Protein AF-A0A7C1TKC7-F1 (afdb_monomer_lite)

Structure (mmCIF, N/CA/C/O backbone):
data_AF-A0A7C1TKC7-F1
#
_entry.id   AF-A0A7C1TKC7-F1
#
loop_
_atom_site.group_PDB
_atom_site.id
_atom_site.type_symbol
_atom_site.label_atom_id
_atom_site.label_alt_id
_atom_site.label_comp_id
_atom_site.label_asym_id
_atom_site.label_entity_id
_atom_site.label_seq_id
_atom_site.pdbx_PDB_ins_code
_atom_site.Cartn_x
_atom_site.Cartn_y
_atom_site.Cartn_z
_atom_site.occupancy
_atom_site.B_iso_or_equiv
_atom_site.auth_seq_id
_atom_site.auth_comp_id
_atom_site.auth_asym_id
_atom_site.auth_atom_id
_atom_site.pdbx_PDB_model_num
ATOM 1 N N . MET A 1 1 ? 11.400 15.014 -19.208 1.00 62.19 1 MET A N 1
ATOM 2 C CA . MET A 1 1 ? 9.975 14.630 -19.088 1.00 62.19 1 MET A CA 1
ATOM 3 C C . MET A 1 1 ? 9.829 13.534 -18.043 1.00 62.19 1 MET A C 1
ATOM 5 O O . MET A 1 1 ? 10.481 12.501 -18.161 1.00 62.19 1 MET A O 1
ATOM 9 N N . ILE A 1 2 ? 9.042 13.775 -16.994 1.00 70.06 2 ILE A N 1
ATOM 10 C CA . ILE A 1 2 ? 8.692 12.759 -15.991 1.00 70.06 2 ILE A CA 1
ATOM 11 C C . ILE A 1 2 ? 7.536 11.941 -16.577 1.00 70.06 2 ILE A C 1
ATOM 13 O O . ILE A 1 2 ? 6.524 12.514 -16.965 1.00 70.06 2 ILE A O 1
ATOM 17 N N . THR A 1 3 ? 7.695 10.623 -16.707 1.00 80.06 3 THR A N 1
ATOM 18 C CA . THR A 1 3 ? 6.604 9.754 -17.168 1.00 80.06 3 THR A CA 1
ATOM 19 C C . THR A 1 3 ? 5.572 9.561 -16.050 1.00 80.06 3 THR A C 1
ATOM 21 O O . THR A 1 3 ? 5.966 9.505 -14.883 1.00 80.06 3 THR A O 1
ATOM 24 N N . PRO A 1 4 ? 4.273 9.407 -16.367 1.00 79.25 4 PRO A N 1
ATOM 25 C CA . PRO A 1 4 ? 3.218 9.262 -15.358 1.00 79.25 4 PRO A CA 1
ATOM 26 C C . PRO A 1 4 ? 3.477 8.101 -14.380 1.00 79.25 4 PRO A C 1
ATOM 28 O O . PRO A 1 4 ? 3.238 8.252 -13.186 1.00 79.25 4 PRO A O 1
ATOM 31 N N . GLY A 1 5 ? 4.080 6.996 -14.839 1.00 77.94 5 GLY A N 1
ATOM 32 C CA . GLY A 1 5 ? 4.446 5.872 -13.961 1.00 77.94 5 GLY A CA 1
ATOM 33 C C . GLY A 1 5 ? 5.490 6.230 -12.905 1.00 77.94 5 GLY A C 1
ATOM 34 O O . GLY A 1 5 ? 5.421 5.761 -11.774 1.00 77.94 5 GLY A O 1
ATOM 35 N N . ARG A 1 6 ? 6.419 7.142 -13.224 1.00 83.88 6 ARG A N 1
ATOM 36 C CA . ARG A 1 6 ? 7.398 7.623 -12.239 1.00 83.88 6 ARG A CA 1
ATOM 37 C C . ARG A 1 6 ? 6.728 8.445 -11.149 1.00 83.88 6 ARG A C 1
ATOM 39 O O . ARG A 1 6 ? 7.116 8.307 -9.999 1.00 83.88 6 ARG A O 1
ATOM 46 N N . VAL A 1 7 ? 5.741 9.269 -11.503 1.00 87.69 7 VAL A N 1
ATOM 47 C CA . VAL A 1 7 ? 5.002 10.088 -10.531 1.00 87.69 7 VAL A CA 1
ATOM 48 C C . VAL A 1 7 ? 4.289 9.192 -9.523 1.00 87.69 7 VAL A C 1
ATOM 50 O O . VAL A 1 7 ? 4.478 9.370 -8.326 1.00 87.69 7 VAL A O 1
ATOM 53 N N . VAL A 1 8 ? 3.556 8.182 -10.000 1.00 89.19 8 VAL A N 1
ATOM 54 C CA . VAL A 1 8 ? 2.848 7.228 -9.129 1.00 89.19 8 VAL A CA 1
ATOM 55 C C . VAL A 1 8 ? 3.813 6.465 -8.228 1.00 89.19 8 VAL A C 1
ATOM 57 O O . VAL A 1 8 ? 3.573 6.365 -7.031 1.00 89.19 8 VAL A O 1
ATOM 60 N N . SER A 1 9 ? 4.945 6.012 -8.770 1.00 90.06 9 SER A N 1
ATOM 61 C CA . SER A 1 9 ? 5.989 5.349 -7.983 1.00 90.06 9 SER A CA 1
ATOM 62 C C . SER A 1 9 ? 6.499 6.239 -6.843 1.00 90.06 9 SER A C 1
ATOM 64 O O . SER A 1 9 ? 6.548 5.798 -5.699 1.00 90.06 9 SER A O 1
ATOM 66 N N . TYR A 1 10 ? 6.812 7.513 -7.113 1.00 91.00 10 TYR A N 1
ATOM 67 C CA . TYR A 1 10 ? 7.249 8.449 -6.070 1.00 91.00 10 TYR A CA 1
ATOM 68 C C . TYR A 1 10 ? 6.167 8.726 -5.028 1.00 91.00 10 TYR A C 1
ATOM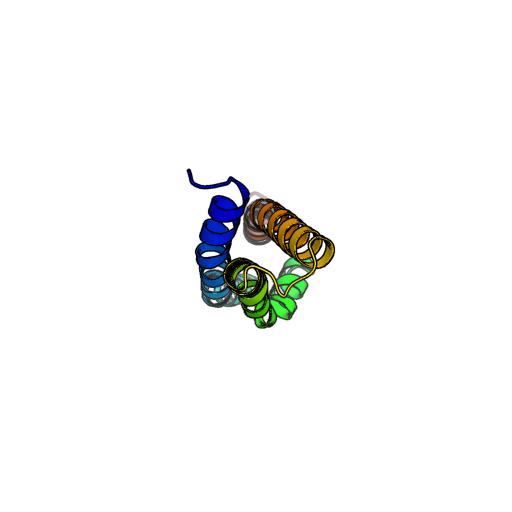 70 O O . TYR A 1 10 ? 6.479 8.761 -3.841 1.00 91.00 10 TYR A O 1
ATOM 78 N N . ILE A 1 11 ? 4.913 8.890 -5.457 1.00 91.44 11 ILE A N 1
ATOM 79 C CA . ILE A 1 11 ? 3.779 9.050 -4.543 1.00 91.44 11 ILE A CA 1
ATOM 80 C C . ILE A 1 11 ? 3.700 7.833 -3.620 1.00 91.44 11 ILE A C 1
ATOM 82 O O . ILE A 1 11 ? 3.735 7.997 -2.408 1.00 91.44 11 ILE A O 1
ATOM 86 N N . ASN A 1 12 ? 3.692 6.620 -4.173 1.00 91.62 12 ASN A N 1
ATOM 87 C CA . ASN A 1 12 ? 3.574 5.382 -3.402 1.00 91.62 12 ASN A CA 1
ATOM 88 C C . ASN A 1 12 ? 4.752 5.154 -2.437 1.00 91.62 12 ASN A C 1
ATOM 90 O O . ASN A 1 12 ? 4.537 4.670 -1.328 1.00 91.62 12 ASN A O 1
ATOM 94 N N . ILE A 1 13 ? 5.979 5.548 -2.811 1.00 92.44 13 ILE A N 1
ATOM 95 C CA . ILE A 1 13 ? 7.160 5.493 -1.922 1.00 92.44 13 ILE A CA 1
ATOM 96 C C . ILE A 1 13 ? 6.956 6.331 -0.661 1.00 92.44 13 ILE A C 1
ATOM 98 O O . ILE A 1 13 ? 7.460 5.957 0.389 1.00 92.44 13 ILE A O 1
ATOM 102 N N . VAL A 1 14 ? 6.239 7.452 -0.751 1.00 91.88 14 VAL A N 1
ATOM 103 C CA . VAL A 1 14 ? 5.951 8.321 0.400 1.00 91.88 14 VAL A CA 1
ATOM 104 C C . VAL A 1 14 ? 4.681 7.876 1.127 1.00 91.88 14 VAL A C 1
ATOM 106 O O . VAL A 1 14 ? 4.623 7.870 2.354 1.00 91.88 14 VAL A O 1
ATOM 109 N N . LEU A 1 15 ? 3.668 7.476 0.365 1.00 90.25 15 LEU A N 1
ATOM 110 C CA . LEU A 1 15 ? 2.326 7.174 0.844 1.00 90.25 15 LEU A CA 1
ATOM 111 C C . LEU A 1 15 ? 2.268 5.875 1.662 1.00 90.25 15 LEU A C 1
ATOM 113 O O . LEU A 1 15 ? 1.656 5.857 2.725 1.00 90.25 15 LEU A O 1
ATOM 117 N N . PHE A 1 16 ? 2.932 4.800 1.221 1.00 91.25 16 PHE A N 1
ATOM 118 C CA . PHE A 1 16 ? 2.895 3.521 1.943 1.00 91.25 16 PHE A CA 1
ATOM 119 C C . PHE A 1 16 ? 3.573 3.565 3.320 1.00 91.25 16 PHE A C 1
ATOM 121 O O . PHE A 1 16 ? 2.955 3.089 4.273 1.00 91.25 16 PHE A O 1
ATOM 128 N N . PRO A 1 17 ? 4.775 4.157 3.496 1.00 90.75 17 PRO A N 1
ATOM 129 C CA . PRO A 1 17 ? 5.333 4.350 4.831 1.00 90.75 17 PRO A CA 1
ATOM 130 C C . PRO A 1 17 ? 4.438 5.224 5.705 1.00 90.75 17 PRO A C 1
ATOM 132 O O . PRO A 1 17 ? 4.248 4.907 6.874 1.00 90.75 17 PRO A O 1
ATOM 135 N N . LEU A 1 18 ? 3.857 6.291 5.145 1.00 90.00 18 LEU A N 1
ATOM 136 C CA . LEU A 1 18 ? 2.947 7.162 5.883 1.00 90.00 18 LEU A CA 1
ATOM 137 C C . LEU A 1 18 ? 1.728 6.388 6.399 1.00 90.00 18 LEU A C 1
ATOM 139 O O . LEU A 1 18 ? 1.368 6.541 7.561 1.00 90.00 18 LEU A O 1
ATOM 143 N N . TYR A 1 19 ? 1.124 5.532 5.573 1.00 86.69 19 TYR A N 1
ATOM 144 C CA . TYR A 1 19 ? -0.001 4.690 5.988 1.00 86.69 19 TYR A CA 1
ATOM 145 C C . TYR A 1 19 ? 0.387 3.654 7.023 1.00 86.69 19 TYR A C 1
ATOM 147 O O . TYR A 1 19 ? -0.346 3.465 7.988 1.00 86.69 19 TYR A O 1
ATOM 155 N N . TRP A 1 20 ? 1.536 3.006 6.849 1.00 89.25 20 TRP A N 1
ATOM 156 C CA . TRP A 1 20 ? 2.027 2.057 7.834 1.00 89.25 20 TRP A CA 1
ATOM 157 C C . TRP A 1 20 ? 2.251 2.738 9.189 1.00 89.25 20 TRP A C 1
ATOM 159 O O . TRP A 1 20 ? 1.742 2.253 10.193 1.00 89.25 20 TRP A O 1
ATOM 169 N N . ILE A 1 21 ? 2.910 3.902 9.210 1.00 89.69 21 ILE A N 1
ATOM 170 C CA . ILE A 1 21 ? 3.117 4.695 10.430 1.00 89.69 21 ILE A CA 1
ATOM 171 C C . ILE A 1 21 ? 1.773 5.113 11.030 1.00 89.69 21 ILE A C 1
ATOM 173 O O . ILE A 1 21 ? 1.539 4.874 12.209 1.00 89.69 21 ILE A O 1
ATOM 177 N N . ALA A 1 22 ? 0.872 5.691 10.234 1.00 86.88 22 ALA A N 1
ATOM 178 C CA . ALA A 1 22 ? -0.446 6.109 10.704 1.00 86.88 22 ALA A CA 1
ATOM 179 C C . ALA A 1 22 ? -1.222 4.940 11.328 1.00 86.88 22 ALA A C 1
ATOM 181 O O . ALA A 1 22 ? -1.793 5.098 12.402 1.00 86.88 22 ALA A O 1
ATOM 182 N N . ALA A 1 23 ? -1.187 3.755 10.716 1.00 85.38 23 ALA A N 1
ATOM 183 C CA . ALA A 1 23 ? -1.848 2.567 11.241 1.00 85.38 23 ALA A CA 1
ATOM 184 C C . ALA A 1 23 ? -1.313 2.155 12.627 1.00 85.38 23 ALA A C 1
ATOM 186 O O . ALA A 1 23 ? -2.106 1.760 13.477 1.00 85.38 23 ALA A O 1
ATOM 187 N N . GLN A 1 24 ? -0.007 2.305 12.891 1.00 86.25 24 GLN A N 1
ATOM 188 C CA . GLN A 1 24 ? 0.580 2.003 14.208 1.00 86.25 24 GLN A CA 1
ATOM 189 C C . GLN A 1 24 ? 0.045 2.902 15.331 1.00 86.25 24 GLN A C 1
ATOM 191 O O . GLN A 1 24 ? -0.002 2.462 16.472 1.00 86.25 24 GLN A O 1
ATOM 196 N N . PHE A 1 25 ? -0.349 4.142 15.029 1.00 86.75 25 PHE A N 1
ATOM 197 C CA . PHE A 1 25 ? -0.900 5.067 16.027 1.00 86.75 25 PHE A CA 1
ATOM 198 C C . PHE A 1 25 ? -2.421 5.008 16.088 1.00 86.75 25 PHE A C 1
ATOM 200 O O . PHE A 1 25 ? -3.001 5.001 17.164 1.00 86.75 25 PHE A O 1
ATOM 207 N N . ILE A 1 26 ? -3.075 4.948 14.932 1.00 84.06 26 ILE A N 1
ATOM 208 C CA . ILE A 1 26 ? -4.529 5.035 14.857 1.00 84.06 26 ILE A CA 1
ATOM 209 C C . ILE A 1 26 ? -5.171 3.756 15.396 1.00 84.06 26 ILE A C 1
ATOM 211 O O . ILE A 1 26 ? -6.127 3.833 16.162 1.00 84.06 26 ILE A O 1
ATOM 215 N N . LEU A 1 27 ? -4.668 2.576 15.025 1.00 83.62 27 LEU A N 1
ATOM 216 C CA . LEU A 1 27 ? -5.337 1.317 15.359 1.00 83.62 27 LEU A CA 1
ATOM 217 C C . LEU A 1 27 ? -5.362 1.006 16.867 1.00 83.62 27 LEU A C 1
ATOM 219 O O . LEU A 1 27 ? -6.426 0.610 17.346 1.00 83.62 27 LEU A O 1
ATOM 223 N N . PRO A 1 28 ? -4.281 1.217 17.646 1.00 85.25 28 PRO A N 1
ATOM 224 C CA . PRO A 1 28 ? -4.335 1.036 19.097 1.00 85.25 28 PRO A CA 1
ATOM 225 C C . PRO A 1 28 ? -5.304 1.998 19.788 1.00 85.25 28 PRO A C 1
ATOM 227 O O . PRO A 1 28 ? -6.073 1.562 20.639 1.00 85.25 28 PRO A O 1
ATOM 230 N N . GLU A 1 29 ? -5.307 3.276 19.399 1.00 84.25 29 GLU A N 1
ATOM 231 C CA . GLU A 1 29 ? -6.235 4.286 19.937 1.00 84.25 29 GLU A CA 1
ATOM 232 C C . GLU A 1 29 ? -7.688 3.909 19.650 1.00 84.25 29 GLU A C 1
ATOM 234 O O . GLU A 1 29 ? -8.556 3.993 20.515 1.00 84.25 29 GLU A O 1
ATOM 239 N N . SER A 1 30 ? -7.933 3.406 18.440 1.00 79.75 30 SER A N 1
ATOM 240 C CA . SER A 1 30 ? -9.240 2.892 18.042 1.00 79.75 30 SER A CA 1
ATOM 241 C C . SER A 1 30 ? -9.661 1.749 18.961 1.00 79.75 30 SER A C 1
ATOM 243 O O . SER A 1 30 ? -10.742 1.795 19.533 1.00 79.75 30 SER A O 1
ATOM 245 N N . ALA A 1 31 ? -8.795 0.752 19.165 1.00 82.12 31 ALA A N 1
ATOM 246 C CA . ALA A 1 31 ? -9.084 -0.383 20.038 1.00 82.12 31 ALA A CA 1
ATOM 247 C C . ALA A 1 31 ? -9.350 0.029 21.491 1.00 82.12 31 ALA A C 1
ATOM 249 O O . ALA A 1 31 ? -10.316 -0.448 22.081 1.00 82.12 31 ALA A O 1
ATOM 250 N N . GLN A 1 32 ? -8.551 0.944 22.047 1.00 84.06 32 GLN A N 1
ATOM 251 C CA . GLN A 1 32 ? -8.773 1.466 23.398 1.00 84.06 32 GLN A CA 1
ATOM 252 C C . GLN A 1 32 ? -10.124 2.174 23.515 1.00 84.06 32 GLN A C 1
ATOM 254 O O . GLN A 1 32 ? -10.862 1.939 24.475 1.00 84.06 32 GLN A O 1
ATOM 259 N N . PHE A 1 33 ? -10.475 2.980 22.511 1.00 79.50 33 PHE A N 1
ATOM 260 C CA . PHE A 1 33 ? -11.777 3.626 22.429 1.00 79.50 33 PHE A CA 1
ATOM 261 C C . PHE A 1 33 ? -12.909 2.591 22.455 1.00 79.50 33 PHE A C 1
ATOM 263 O O . PHE A 1 33 ? -13.776 2.700 23.313 1.00 79.50 33 PHE A O 1
ATOM 270 N N . PHE A 1 34 ? -12.861 1.537 21.630 1.00 75.94 34 PHE A N 1
ATOM 271 C CA . PHE A 1 34 ? -13.869 0.458 21.648 1.00 75.94 34 PHE A CA 1
ATOM 272 C C . PHE A 1 34 ? -13.992 -0.218 23.012 1.00 75.94 34 PHE A C 1
ATOM 274 O O . PHE A 1 34 ? -15.089 -0.314 23.559 1.00 75.94 34 PHE A O 1
ATOM 281 N N . THR A 1 35 ? -12.863 -0.603 23.610 1.00 79.00 35 THR A N 1
ATOM 282 C CA . THR A 1 35 ? -12.867 -1.261 24.924 1.00 79.00 35 THR A CA 1
ATOM 283 C C . THR A 1 35 ? -13.431 -0.376 26.037 1.00 79.00 35 THR A C 1
ATOM 285 O O . THR A 1 35 ? -13.941 -0.896 27.022 1.00 79.00 35 THR A O 1
ATOM 288 N N . SER A 1 36 ? -13.389 0.954 25.887 1.00 80.12 36 SER A N 1
ATOM 289 C CA . SER A 1 36 ? -13.968 1.884 26.866 1.00 80.12 36 SER A CA 1
ATOM 290 C C . SER A 1 36 ? -15.502 1.892 26.880 1.00 80.12 36 SER A C 1
ATOM 292 O O . SER A 1 36 ? -16.091 2.277 27.889 1.00 80.12 36 SER A O 1
ATOM 294 N N . PHE A 1 37 ? -16.140 1.430 25.800 1.00 77.56 37 PHE A N 1
ATOM 295 C CA . PHE A 1 37 ? -17.594 1.274 25.694 1.00 77.56 37 PHE A CA 1
ATOM 296 C C . PHE A 1 37 ? -18.062 -0.159 25.970 1.00 77.56 37 PHE A C 1
ATOM 298 O O . PHE A 1 37 ? -19.240 -0.449 25.787 1.00 77.56 37 PHE A O 1
ATOM 305 N N . ASP A 1 38 ? -17.160 -1.039 26.423 1.00 77.94 38 ASP A N 1
ATOM 306 C CA . ASP A 1 38 ? -17.441 -2.461 26.662 1.00 77.94 38 ASP A CA 1
ATOM 307 C C . ASP A 1 38 ? -17.934 -3.195 25.390 1.00 77.94 38 ASP A C 1
ATOM 309 O O . ASP A 1 38 ? -18.643 -4.198 25.459 1.00 77.94 38 ASP A O 1
ATOM 313 N N . GLU A 1 39 ? -17.551 -2.688 24.208 1.00 76.12 39 GLU A N 1
ATOM 314 C CA . GLU A 1 39 ? -17.895 -3.263 22.905 1.00 76.12 39 GLU A CA 1
ATOM 315 C C . GLU A 1 39 ? -16.704 -3.967 22.243 1.00 76.12 39 GLU A C 1
ATOM 317 O O . GLU A 1 39 ? -15.539 -3.573 22.371 1.00 76.12 39 GLU A O 1
ATOM 322 N N . GLU A 1 40 ? -17.012 -5.019 21.482 1.00 78.75 40 GLU A N 1
ATOM 323 C CA . GLU A 1 40 ? -16.030 -5.717 20.659 1.00 78.75 40 GLU A CA 1
ATOM 324 C C . GLU A 1 40 ? -15.664 -4.902 19.410 1.00 78.75 40 GLU A C 1
ATOM 326 O O . GLU A 1 40 ? -16.490 -4.229 18.792 1.00 78.75 40 GLU A O 1
ATOM 331 N N . LEU A 1 41 ? -14.402 -5.008 18.992 1.00 79.38 41 LEU A N 1
ATOM 332 C CA . LEU A 1 41 ? -13.916 -4.400 17.756 1.00 79.38 41 LEU A CA 1
ATOM 333 C C . LEU A 1 41 ? -14.708 -4.915 16.541 1.00 79.38 41 LEU A C 1
ATOM 335 O O . LEU A 1 41 ? -14.820 -6.133 16.378 1.00 79.38 41 LEU A O 1
ATOM 339 N N . PRO A 1 42 ? -15.150 -4.047 15.614 1.00 79.75 42 PRO A N 1
ATOM 340 C CA . PRO A 1 42 ? -15.757 -4.495 14.367 1.00 79.75 42 PRO A CA 1
ATOM 341 C C . PRO A 1 42 ? -14.825 -5.431 13.592 1.00 79.75 42 PRO A C 1
ATOM 343 O O . PRO A 1 42 ? -13.618 -5.185 13.511 1.00 79.75 42 PRO A O 1
ATOM 346 N N . TRP A 1 43 ? -15.380 -6.466 12.954 1.00 81.25 43 TRP A N 1
ATOM 347 C CA . TRP A 1 43 ? -14.604 -7.467 12.202 1.00 81.25 43 TRP A CA 1
ATOM 348 C C . TRP A 1 43 ? -13.641 -6.832 11.184 1.00 81.25 43 TRP A C 1
ATOM 350 O O . TRP A 1 43 ? -12.516 -7.292 11.007 1.00 81.25 43 TRP A O 1
ATOM 360 N N . LEU A 1 44 ? -14.058 -5.740 10.536 1.00 77.38 44 LEU A N 1
ATOM 361 C CA . LEU A 1 44 ? -13.239 -5.029 9.560 1.00 77.38 44 LEU A CA 1
ATOM 362 C C . LEU A 1 44 ? -12.010 -4.394 10.221 1.00 77.38 44 LEU A C 1
ATOM 364 O O . LEU A 1 44 ? -10.910 -4.474 9.679 1.00 77.38 44 LEU A O 1
ATOM 368 N N . THR A 1 45 ? -12.180 -3.810 11.408 1.00 77.88 45 THR A N 1
ATOM 369 C CA . THR A 1 45 ? -11.084 -3.240 12.200 1.00 77.88 45 THR A CA 1
ATOM 370 C C . THR A 1 45 ? -10.124 -4.333 12.658 1.00 77.88 45 THR A C 1
ATOM 372 O O . THR A 1 45 ? -8.915 -4.140 12.560 1.00 77.88 45 THR A O 1
ATOM 375 N N . GLN A 1 46 ? -10.633 -5.504 13.059 1.00 83.38 46 GLN A N 1
ATOM 376 C CA . GLN A 1 46 ? -9.800 -6.662 13.409 1.00 83.38 46 GLN A CA 1
ATOM 377 C C . GLN A 1 46 ? -8.930 -7.109 12.220 1.00 83.38 46 GLN A C 1
ATOM 379 O O . GLN A 1 46 ? -7.712 -7.206 12.349 1.00 83.38 46 GLN A O 1
ATOM 384 N N . VAL A 1 47 ? -9.519 -7.263 11.028 1.00 85.69 47 VAL A N 1
ATOM 385 C CA . VAL A 1 47 ? -8.781 -7.619 9.797 1.00 85.69 47 VAL A CA 1
ATOM 386 C C . VAL A 1 47 ? -7.726 -6.565 9.440 1.00 85.69 47 VAL A C 1
ATOM 388 O O . VAL A 1 47 ? -6.607 -6.889 9.026 1.00 85.69 47 VAL A O 1
ATOM 391 N N . VAL A 1 48 ? -8.055 -5.281 9.598 1.00 83.50 48 VAL A N 1
ATOM 392 C CA . VAL A 1 48 ? -7.097 -4.192 9.377 1.00 83.50 48 VAL A CA 1
ATOM 393 C C . VAL A 1 48 ? -5.955 -4.264 10.395 1.00 83.50 48 VAL A C 1
ATOM 395 O O . VAL A 1 48 ? -4.802 -4.154 9.991 1.00 83.50 48 VAL A O 1
ATOM 398 N N . MET A 1 49 ? -6.233 -4.519 11.675 1.00 84.19 49 MET A N 1
ATOM 399 C CA . MET A 1 49 ? -5.213 -4.669 12.722 1.00 84.19 49 MET A CA 1
ATOM 400 C C . MET A 1 49 ? -4.271 -5.844 12.471 1.00 84.19 49 MET A C 1
ATOM 402 O O . MET A 1 49 ? -3.054 -5.675 12.544 1.00 84.19 49 MET A O 1
ATOM 406 N N . GLU A 1 50 ? -4.813 -7.006 12.114 1.00 88.06 50 GLU A N 1
ATOM 407 C CA . GLU A 1 50 ? -4.018 -8.196 11.806 1.00 88.06 50 GLU A CA 1
ATOM 408 C C . GLU A 1 50 ? -3.132 -7.992 10.570 1.00 88.06 50 GLU A C 1
ATOM 410 O O . GLU A 1 50 ? -1.983 -8.440 10.531 1.00 88.06 50 GLU A O 1
ATOM 415 N N . SER A 1 51 ? -3.639 -7.284 9.556 1.00 87.69 51 SER A N 1
ATOM 416 C CA . SER A 1 51 ? -2.906 -7.055 8.307 1.00 87.69 51 SER A CA 1
ATOM 417 C C . SER A 1 51 ? -1.933 -5.871 8.363 1.00 87.69 51 SER A C 1
ATOM 419 O O . SER A 1 51 ? -0.918 -5.898 7.661 1.00 87.69 51 SER A O 1
ATOM 421 N N . ALA A 1 52 ? -2.182 -4.859 9.204 1.00 84.75 52 ALA A N 1
ATOM 422 C CA . ALA A 1 52 ? -1.398 -3.622 9.278 1.00 84.75 52 ALA A CA 1
ATOM 423 C C . ALA A 1 52 ? 0.088 -3.858 9.583 1.00 84.75 52 ALA A C 1
ATOM 425 O O . ALA A 1 52 ? 0.951 -3.142 9.066 1.00 84.75 52 ALA A O 1
ATOM 426 N N . GLY A 1 53 ? 0.404 -4.903 10.356 1.00 85.44 53 GLY A N 1
ATOM 427 C CA . GLY A 1 53 ? 1.780 -5.315 10.646 1.00 85.44 53 GLY A CA 1
ATOM 428 C C . GLY A 1 53 ? 2.596 -5.687 9.402 1.00 85.44 53 GLY A C 1
ATOM 429 O O . GLY A 1 53 ? 3.821 -5.603 9.430 1.00 85.44 53 GLY A O 1
ATOM 430 N N . TYR A 1 54 ? 1.942 -6.031 8.290 1.00 89.25 54 TYR A N 1
ATOM 431 C CA . TYR A 1 54 ? 2.585 -6.437 7.037 1.00 89.25 54 TYR A CA 1
ATOM 432 C C . TYR A 1 54 ? 2.592 -5.344 5.963 1.00 89.25 54 TYR A C 1
ATOM 434 O O . TYR A 1 54 ? 3.225 -5.510 4.921 1.00 89.25 54 TYR A O 1
ATOM 442 N N . TRP A 1 55 ? 1.931 -4.204 6.180 1.00 87.44 55 TRP A N 1
ATOM 443 C CA . TRP A 1 55 ? 1.790 -3.174 5.142 1.00 87.44 55 TRP A CA 1
ATOM 444 C C . TRP A 1 55 ? 3.109 -2.504 4.751 1.00 87.44 55 TRP A C 1
ATOM 446 O O . TRP A 1 55 ? 3.235 -2.013 3.631 1.00 87.44 55 TRP A O 1
ATOM 456 N N . TRP A 1 56 ? 4.126 -2.540 5.616 1.00 88.00 56 TRP A N 1
ATOM 457 C CA . TRP A 1 56 ? 5.474 -2.070 5.275 1.00 88.00 56 TRP A CA 1
ATOM 458 C C . TRP A 1 56 ? 6.059 -2.802 4.054 1.00 88.00 56 TRP A C 1
ATOM 460 O O . TRP A 1 56 ? 6.852 -2.224 3.311 1.00 88.00 56 TRP A O 1
ATOM 470 N N . VAL A 1 57 ? 5.624 -4.040 3.778 1.00 90.69 57 VAL A N 1
ATOM 471 C CA . VAL A 1 57 ? 6.050 -4.811 2.599 1.00 90.69 57 VAL A CA 1
ATOM 472 C C . VAL A 1 57 ? 5.642 -4.115 1.291 1.00 90.69 57 VAL A C 1
ATOM 474 O O . VAL A 1 57 ? 6.336 -4.230 0.280 1.00 90.69 57 VAL A O 1
ATOM 477 N N . LEU A 1 58 ? 4.567 -3.319 1.301 1.00 90.25 58 LEU A N 1
ATOM 478 C CA . LEU A 1 58 ? 4.093 -2.585 0.123 1.00 90.25 58 LEU A CA 1
ATOM 479 C C . LEU A 1 58 ? 5.114 -1.551 -0.374 1.00 90.25 58 LEU A C 1
ATOM 481 O O . LEU A 1 58 ? 5.141 -1.247 -1.565 1.00 90.25 58 LEU A O 1
ATOM 485 N N . ILE A 1 59 ? 6.009 -1.073 0.500 1.00 91.44 59 ILE A N 1
ATOM 486 C CA . ILE A 1 59 ? 7.081 -0.122 0.167 1.00 91.44 59 ILE A CA 1
ATOM 487 C C . ILE A 1 59 ? 8.068 -0.730 -0.844 1.00 91.44 59 ILE A C 1
ATOM 489 O O . ILE A 1 59 ? 8.623 -0.016 -1.683 1.00 91.44 59 ILE A O 1
ATOM 493 N N . PHE A 1 60 ? 8.263 -2.054 -0.830 1.00 92.38 60 PHE A N 1
ATOM 494 C CA . PHE A 1 60 ? 9.193 -2.704 -1.755 1.00 92.38 60 PHE A CA 1
ATOM 495 C C . PHE A 1 60 ? 8.714 -2.685 -3.196 1.00 92.38 60 PHE A C 1
ATOM 497 O O . PHE A 1 60 ? 9.548 -2.729 -4.091 1.00 92.38 60 PHE A O 1
ATOM 504 N N . VAL A 1 61 ? 7.409 -2.598 -3.451 1.00 92.44 61 VAL A N 1
ATOM 505 C CA . VAL A 1 61 ? 6.882 -2.635 -4.819 1.00 92.44 61 VAL A CA 1
ATOM 506 C C . VAL A 1 61 ? 7.342 -1.432 -5.648 1.00 92.44 61 VAL A C 1
ATOM 508 O O . VAL A 1 61 ? 7.964 -1.646 -6.696 1.00 92.44 61 VAL A O 1
ATOM 511 N N . PRO A 1 62 ? 7.130 -0.172 -5.219 1.00 93.31 62 PRO A N 1
ATOM 512 C CA . PRO A 1 62 ? 7.635 0.957 -5.980 1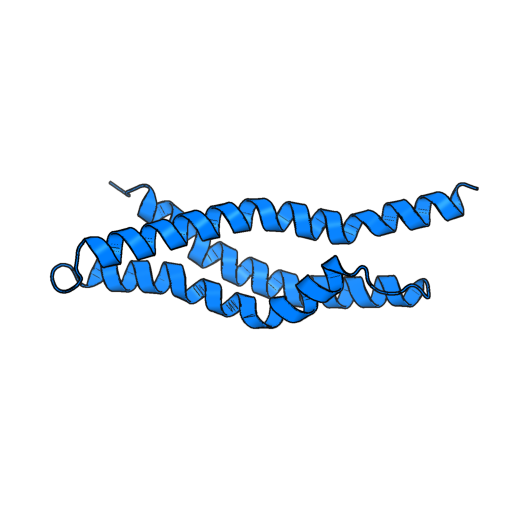.00 93.31 62 PRO A CA 1
ATOM 513 C C . PRO A 1 62 ? 9.169 1.029 -5.939 1.00 93.31 62 PRO A C 1
ATOM 515 O O . PRO A 1 62 ? 9.774 1.405 -6.939 1.00 93.31 62 PRO A O 1
ATOM 518 N N . LEU A 1 63 ? 9.834 0.605 -4.854 1.00 92.62 63 LEU A N 1
ATOM 519 C CA . LEU A 1 63 ? 11.303 0.527 -4.822 1.00 92.62 63 LEU A CA 1
ATOM 520 C C . LEU A 1 63 ? 11.854 -0.462 -5.856 1.00 92.62 63 LEU A C 1
ATOM 522 O O . LEU A 1 63 ? 12.806 -0.142 -6.571 1.00 92.62 63 LEU A O 1
ATOM 526 N N . LEU A 1 64 ? 11.228 -1.632 -5.986 1.00 91.50 64 LEU A N 1
ATOM 527 C CA . LEU A 1 64 ? 11.571 -2.639 -6.980 1.00 91.50 64 LEU A CA 1
ATOM 528 C C . LEU A 1 64 ? 11.352 -2.092 -8.390 1.00 91.50 64 LEU A C 1
ATOM 530 O O . LEU A 1 64 ? 12.221 -2.240 -9.243 1.00 91.50 64 LEU A O 1
ATOM 534 N N . GLU A 1 65 ? 10.246 -1.389 -8.638 1.00 90.75 65 GLU A N 1
ATOM 535 C CA . GLU A 1 65 ? 10.014 -0.711 -9.917 1.00 90.75 65 GLU A CA 1
ATOM 536 C C . GLU A 1 65 ? 11.153 0.261 -10.263 1.00 90.75 65 GLU A C 1
ATOM 538 O O . GLU A 1 65 ? 11.649 0.273 -11.397 1.00 90.75 65 GLU A O 1
ATOM 543 N N . ARG A 1 66 ? 11.605 1.062 -9.289 1.00 90.12 66 ARG A N 1
ATOM 544 C CA . ARG A 1 66 ? 12.717 2.010 -9.461 1.00 90.12 66 ARG A CA 1
ATOM 545 C C . ARG A 1 66 ? 14.029 1.293 -9.740 1.00 90.12 66 ARG A C 1
ATOM 547 O O . ARG A 1 66 ? 14.748 1.687 -10.660 1.00 90.12 66 ARG A O 1
ATOM 554 N N . PHE A 1 67 ? 14.307 0.231 -8.995 1.00 90.50 67 PHE A N 1
ATOM 555 C CA . PHE A 1 67 ? 15.493 -0.594 -9.169 1.00 90.50 67 PHE A CA 1
ATOM 556 C C . PHE A 1 67 ? 15.536 -1.230 -10.568 1.00 90.50 67 PHE A C 1
ATOM 558 O O . PHE A 1 67 ? 16.490 -1.024 -11.322 1.00 90.50 67 PHE A O 1
ATOM 565 N N . LEU A 1 68 ? 14.451 -1.897 -10.977 1.00 89.06 68 LEU A N 1
ATOM 566 C CA . LEU A 1 68 ? 14.321 -2.531 -12.294 1.00 89.06 68 LEU A CA 1
ATOM 567 C C . LEU A 1 68 ? 14.371 -1.514 -13.442 1.00 89.06 68 LEU A C 1
ATOM 569 O O . LEU A 1 68 ? 14.902 -1.802 -14.517 1.00 89.06 68 LEU A O 1
ATOM 573 N N . SER A 1 69 ? 13.838 -0.310 -13.224 1.00 84.06 69 SER A N 1
ATOM 574 C CA . SER A 1 69 ? 13.911 0.785 -14.194 1.00 84.06 69 SER A CA 1
ATOM 575 C C . SER A 1 69 ? 15.335 1.325 -14.364 1.00 84.06 69 SER A C 1
ATOM 577 O O . SER A 1 69 ? 15.701 1.712 -15.474 1.00 84.06 69 SER A O 1
ATOM 579 N N . GLY A 1 70 ? 16.142 1.334 -13.297 1.00 83.62 70 GLY A N 1
ATOM 580 C CA . GLY A 1 70 ? 17.551 1.740 -13.330 1.00 83.62 70 GLY A CA 1
ATOM 581 C C . GLY A 1 70 ? 18.454 0.751 -14.074 1.00 83.62 70 GLY A C 1
ATOM 582 O O . GLY A 1 70 ? 19.417 1.159 -14.715 1.00 83.62 70 GLY A O 1
ATOM 583 N N . TRP A 1 71 ? 18.100 -0.537 -14.077 1.00 83.12 71 TRP A N 1
ATOM 584 C CA . TRP A 1 71 ? 18.876 -1.613 -14.716 1.00 83.12 71 TRP A CA 1
ATOM 585 C C . TRP A 1 71 ? 18.735 -1.708 -16.247 1.00 83.12 71 TRP A C 1
ATOM 587 O O . TRP A 1 71 ? 19.298 -2.605 -16.878 1.00 83.12 71 TRP A O 1
ATOM 597 N N . GLY A 1 72 ? 18.034 -0.756 -16.875 1.00 68.50 72 GLY A N 1
ATOM 598 C CA . GLY A 1 72 ? 18.174 -0.404 -18.293 1.00 68.50 72 GLY A CA 1
ATOM 599 C C . GLY A 1 72 ? 17.823 -1.503 -19.307 1.00 68.50 72 GLY A C 1
ATOM 600 O O . GLY A 1 72 ? 16.763 -1.444 -19.933 1.00 68.50 72 GLY A O 1
ATOM 601 N N . ARG A 1 73 ? 18.717 -2.478 -19.521 1.00 67.19 73 ARG A N 1
ATOM 602 C CA . ARG A 1 73 ? 18.656 -3.490 -20.595 1.00 67.19 73 ARG A CA 1
ATOM 603 C C . ARG A 1 73 ? 18.545 -4.943 -20.122 1.00 67.19 73 ARG A C 1
ATOM 605 O O . ARG A 1 73 ? 18.161 -5.774 -20.932 1.00 67.19 73 ARG A O 1
ATOM 612 N N . GLN A 1 74 ? 18.828 -5.253 -18.855 1.00 81.62 74 GLN A N 1
ATOM 613 C CA . GLN A 1 74 ? 18.823 -6.648 -18.376 1.00 81.62 74 GLN A CA 1
ATOM 614 C C . GLN A 1 74 ? 17.421 -7.178 -18.036 1.00 81.62 74 GLN A C 1
ATOM 616 O O . GLN A 1 74 ? 17.178 -8.376 -18.112 1.00 81.62 74 GLN A O 1
ATOM 621 N N . VAL A 1 75 ? 16.474 -6.295 -17.704 1.00 85.31 75 VAL A N 1
ATOM 622 C CA . VAL A 1 75 ? 15.131 -6.7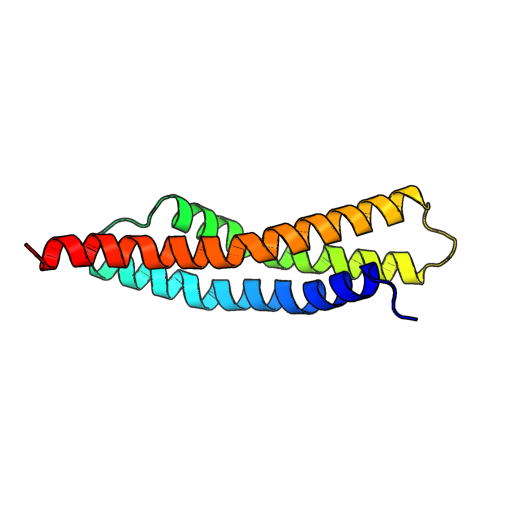09 -17.272 1.00 85.31 75 VAL A CA 1
ATOM 623 C C . VAL A 1 75 ? 14.178 -6.806 -18.473 1.00 85.31 75 VAL A C 1
ATOM 625 O O . VAL A 1 75 ? 14.035 -5.812 -19.200 1.00 85.31 75 VAL A O 1
ATOM 628 N N . PRO A 1 76 ? 13.467 -7.930 -18.679 1.00 89.50 76 PRO A N 1
ATOM 629 C CA . PRO A 1 76 ? 12.476 -8.062 -19.746 1.00 89.50 76 PRO A CA 1
ATOM 630 C C . PRO A 1 76 ? 11.399 -6.968 -19.690 1.00 89.50 76 PRO A C 1
ATOM 632 O O . PRO A 1 76 ? 10.984 -6.534 -18.612 1.00 89.50 76 PRO A O 1
ATOM 635 N N . ARG A 1 77 ? 10.905 -6.533 -20.858 1.00 87.38 77 ARG A N 1
ATOM 636 C CA . ARG A 1 77 ? 9.836 -5.514 -20.944 1.00 87.38 77 ARG A CA 1
ATOM 637 C C . ARG A 1 77 ? 8.560 -5.954 -20.224 1.00 87.38 77 ARG A C 1
ATOM 639 O O . ARG A 1 77 ? 7.930 -5.131 -19.571 1.00 87.38 77 ARG A O 1
ATOM 646 N N . LEU A 1 78 ? 8.228 -7.244 -20.307 1.00 89.06 78 LEU A N 1
ATOM 647 C CA . LEU A 1 78 ? 7.052 -7.823 -19.656 1.00 89.06 78 LEU A CA 1
ATOM 648 C C . LEU A 1 78 ? 7.130 -7.699 -18.129 1.00 89.06 78 LEU A C 1
ATOM 650 O O . LEU A 1 78 ? 6.181 -7.229 -17.515 1.00 89.06 78 LEU A O 1
ATOM 654 N N . VAL A 1 79 ? 8.286 -8.008 -17.530 1.00 90.00 79 VAL A N 1
ATOM 655 C CA . VAL A 1 79 ? 8.501 -7.887 -16.076 1.00 90.00 79 VAL A CA 1
ATOM 656 C C . VAL A 1 79 ? 8.326 -6.440 -15.615 1.00 90.00 79 VAL A C 1
ATOM 658 O O . VAL A 1 79 ? 7.611 -6.185 -14.652 1.00 90.00 79 VAL A O 1
ATOM 661 N N . ARG A 1 80 ? 8.915 -5.475 -16.335 1.00 87.69 80 ARG A N 1
ATOM 662 C CA . ARG A 1 80 ? 8.732 -4.047 -16.021 1.00 87.69 80 ARG A CA 1
ATOM 663 C C . ARG A 1 80 ? 7.267 -3.623 -16.123 1.00 87.69 80 ARG A C 1
ATOM 665 O O . ARG A 1 80 ? 6.782 -2.945 -15.229 1.00 87.69 80 ARG A O 1
ATOM 672 N N . GLY A 1 81 ? 6.566 -4.057 -17.172 1.00 88.81 81 GLY A N 1
ATOM 673 C CA . GLY A 1 81 ? 5.142 -3.768 -17.355 1.00 88.81 81 GLY A CA 1
ATOM 674 C C . GLY A 1 81 ? 4.275 -4.311 -16.218 1.00 88.81 81 GLY A C 1
ATOM 675 O O . GLY A 1 81 ? 3.440 -3.579 -15.698 1.00 88.81 81 GLY A O 1
ATOM 676 N N . VAL A 1 82 ? 4.518 -5.554 -15.791 1.00 92.50 82 VAL A N 1
ATOM 677 C CA . VAL A 1 82 ? 3.799 -6.182 -14.671 1.00 92.50 82 VAL A CA 1
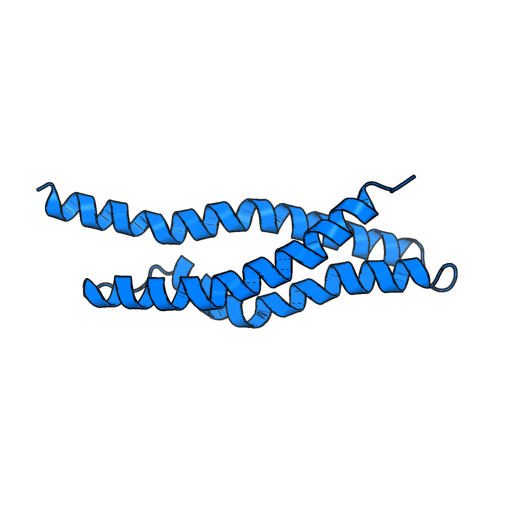ATOM 678 C C . VAL A 1 82 ? 4.053 -5.429 -13.367 1.00 92.50 82 VAL A C 1
ATOM 680 O O . VAL A 1 82 ? 3.101 -5.077 -12.680 1.00 92.50 82 VAL A O 1
ATOM 683 N N . VAL A 1 83 ? 5.311 -5.123 -13.040 1.00 91.62 83 VAL A N 1
ATOM 684 C CA . VAL A 1 83 ? 5.649 -4.400 -11.802 1.00 91.62 83 VAL A CA 1
ATOM 685 C C . VAL A 1 83 ? 5.029 -3.002 -11.787 1.00 91.62 83 VAL A C 1
ATOM 687 O O . VAL A 1 83 ? 4.439 -2.607 -10.784 1.00 91.62 83 VAL A O 1
ATOM 690 N N . THR A 1 84 ? 5.091 -2.274 -12.904 1.00 91.19 84 THR A N 1
ATOM 691 C CA . THR A 1 84 ? 4.423 -0.976 -13.030 1.00 91.19 84 THR A CA 1
ATOM 692 C C . THR A 1 84 ? 2.907 -1.118 -12.865 1.00 91.19 84 THR A C 1
ATOM 694 O O . THR A 1 84 ? 2.316 -0.363 -12.100 1.00 91.19 84 THR A O 1
ATOM 697 N N . ALA A 1 85 ? 2.265 -2.101 -13.506 1.00 92.69 85 ALA A N 1
ATOM 698 C CA . ALA A 1 85 ? 0.824 -2.333 -13.370 1.00 92.69 85 ALA A CA 1
ATOM 699 C C . ALA A 1 85 ? 0.413 -2.657 -11.924 1.00 92.69 85 ALA A C 1
ATOM 701 O O . ALA A 1 85 ? -0.562 -2.094 -11.429 1.00 92.69 85 ALA A O 1
ATOM 702 N N . ILE A 1 86 ? 1.184 -3.496 -11.224 1.00 93.44 86 ILE A N 1
ATOM 703 C CA . ILE A 1 86 ? 0.974 -3.790 -9.799 1.00 93.44 86 ILE A CA 1
ATOM 704 C C . ILE A 1 86 ? 1.105 -2.510 -8.973 1.00 93.44 86 ILE A C 1
ATOM 706 O O . ILE A 1 86 ? 0.255 -2.239 -8.134 1.00 93.44 86 ILE A O 1
ATOM 710 N N . ASN A 1 87 ? 2.123 -1.687 -9.227 1.00 92.88 87 ASN A N 1
ATOM 711 C CA . ASN A 1 87 ? 2.306 -0.427 -8.509 1.00 92.88 87 ASN A CA 1
ATOM 712 C C . ASN A 1 87 ? 1.125 0.542 -8.714 1.00 92.88 87 ASN A C 1
ATOM 714 O O . ASN A 1 87 ? 0.664 1.168 -7.761 1.00 92.88 87 ASN A O 1
ATOM 718 N N . TYR A 1 88 ? 0.594 0.634 -9.937 1.00 93.69 88 TYR A N 1
ATOM 719 C CA . TYR A 1 88 ? -0.620 1.406 -10.221 1.00 93.69 88 TYR A CA 1
ATOM 720 C C . TYR A 1 88 ? -1.841 0.864 -9.476 1.00 93.69 88 TYR A C 1
ATOM 722 O O . TYR A 1 88 ? -2.576 1.641 -8.871 1.00 93.69 88 TYR A O 1
ATOM 730 N N . LEU A 1 89 ? -2.042 -0.456 -9.497 1.00 94.00 89 LEU A N 1
ATOM 731 C CA . LEU A 1 89 ? -3.143 -1.106 -8.792 1.00 94.00 89 LEU A CA 1
ATOM 732 C C . LEU A 1 89 ? -3.058 -0.856 -7.283 1.00 94.00 89 LEU A C 1
ATOM 734 O O . LEU A 1 89 ? -4.051 -0.472 -6.675 1.00 94.00 89 LEU A O 1
ATOM 738 N N . LEU A 1 90 ? -1.875 -1.020 -6.689 1.00 90.94 90 LEU A N 1
ATOM 739 C CA . LEU A 1 90 ? -1.666 -0.765 -5.267 1.00 90.94 90 LEU A CA 1
ATOM 740 C C . LEU A 1 90 ? -1.890 0.703 -4.915 1.00 90.94 90 LEU A C 1
ATOM 742 O O . LEU A 1 90 ? -2.536 0.973 -3.912 1.00 90.94 90 LEU A O 1
ATOM 746 N N . GLY A 1 91 ? -1.417 1.641 -5.741 1.00 90.19 91 GLY A N 1
ATOM 747 C CA . GLY A 1 91 ? -1.677 3.069 -5.542 1.00 90.19 91 GLY A CA 1
ATOM 748 C C . GLY A 1 91 ? -3.172 3.399 -5.581 1.00 90.19 91 GLY A C 1
ATOM 749 O O . GLY A 1 91 ? -3.668 4.120 -4.719 1.00 90.19 91 GLY A O 1
ATOM 750 N N . LEU A 1 92 ? -3.913 2.819 -6.532 1.00 91.50 92 LEU A N 1
ATOM 751 C CA . LEU A 1 92 ? -5.369 2.966 -6.612 1.00 91.50 92 LEU A CA 1
ATOM 752 C C . LEU A 1 92 ? -6.065 2.381 -5.378 1.00 91.50 92 LEU A C 1
ATOM 754 O O . LEU A 1 92 ? -6.930 3.032 -4.796 1.00 91.50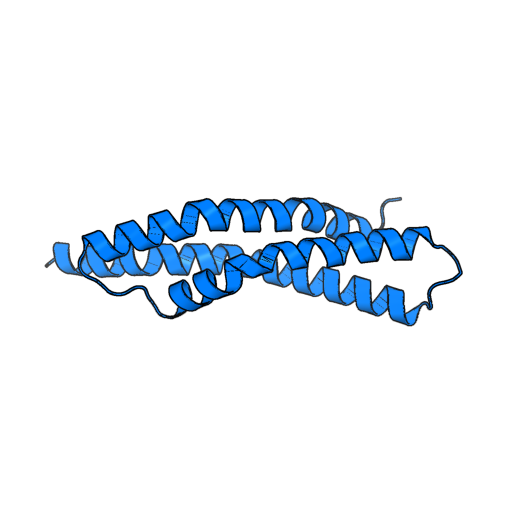 92 LEU A O 1
ATOM 758 N N . LEU A 1 93 ? -5.673 1.173 -4.964 1.00 88.81 93 LEU A N 1
ATOM 759 C CA . LEU A 1 93 ? -6.209 0.548 -3.760 1.00 88.81 93 LEU A CA 1
ATOM 760 C C . LEU A 1 93 ? -5.931 1.413 -2.537 1.00 88.81 93 LEU A C 1
ATOM 762 O O . LEU A 1 93 ? -6.847 1.625 -1.761 1.00 88.81 93 LEU A O 1
ATOM 766 N N . ALA A 1 94 ? -4.734 1.983 -2.402 1.00 84.88 94 ALA A N 1
ATOM 767 C CA . ALA A 1 94 ? -4.371 2.868 -1.299 1.00 84.88 94 ALA A CA 1
ATOM 768 C C . ALA A 1 94 ? -5.301 4.091 -1.182 1.00 84.88 94 ALA A C 1
ATOM 770 O O . ALA A 1 94 ? -5.730 4.437 -0.082 1.00 84.88 94 ALA A O 1
ATOM 771 N N . ILE A 1 95 ? -5.660 4.704 -2.318 1.00 85.44 95 ILE A N 1
ATOM 772 C CA . ILE A 1 95 ? -6.598 5.839 -2.371 1.00 85.44 95 ILE A CA 1
ATOM 773 C C . ILE A 1 95 ? -7.987 5.436 -1.870 1.00 85.44 95 ILE A C 1
ATOM 775 O O . ILE A 1 95 ? -8.649 6.239 -1.222 1.00 85.44 95 ILE A O 1
ATOM 779 N N . ILE A 1 96 ? -8.431 4.210 -2.157 1.00 86.19 96 ILE A N 1
ATOM 780 C CA . ILE A 1 96 ? -9.722 3.680 -1.692 1.00 86.19 96 ILE A CA 1
ATOM 781 C C . ILE A 1 96 ? -9.634 3.239 -0.227 1.00 86.19 96 ILE A C 1
ATOM 783 O O . ILE A 1 96 ? -10.575 3.430 0.541 1.00 86.19 96 ILE A O 1
ATOM 787 N N . PHE A 1 97 ? -8.498 2.671 0.170 1.00 80.38 97 PHE A N 1
ATOM 788 C CA . PHE A 1 97 ? -8.294 2.067 1.479 1.00 80.38 97 PHE A CA 1
ATOM 789 C C . PHE A 1 97 ? -8.331 3.108 2.596 1.00 80.38 97 PHE A C 1
ATOM 791 O O . PHE A 1 97 ? -8.901 2.837 3.643 1.00 80.38 97 PHE A O 1
ATOM 798 N N . VAL A 1 98 ? -7.797 4.315 2.378 1.00 75.75 98 VAL A N 1
ATOM 799 C CA . VAL A 1 98 ? -7.834 5.384 3.392 1.00 75.75 98 VAL A CA 1
ATOM 800 C C . VAL A 1 98 ? -9.251 5.808 3.774 1.00 75.75 98 VAL A C 1
ATOM 802 O O . VAL A 1 98 ? -9.563 5.748 4.962 1.00 75.75 98 VAL A O 1
ATOM 805 N N . PRO A 1 99 ? -10.133 6.197 2.834 1.00 77.69 99 PRO A N 1
ATOM 806 C CA . PRO A 1 99 ? -11.535 6.443 3.141 1.00 77.69 99 PRO A CA 1
ATOM 807 C C . PRO A 1 99 ? -12.186 5.262 3.851 1.00 77.69 99 PRO A C 1
ATOM 809 O O . PRO A 1 99 ? -12.966 5.465 4.769 1.00 77.69 99 PRO A O 1
ATOM 812 N N . LEU A 1 100 ? -11.853 4.034 3.451 1.00 79.12 100 LEU A N 1
ATOM 813 C CA . LEU A 1 100 ? -12.451 2.824 4.005 1.00 79.12 100 LEU A CA 1
ATOM 814 C C . LEU A 1 100 ? -12.011 2.580 5.455 1.00 79.12 100 LEU A C 1
ATOM 816 O O . LEU A 1 100 ? -12.850 2.281 6.296 1.00 79.12 100 LEU A 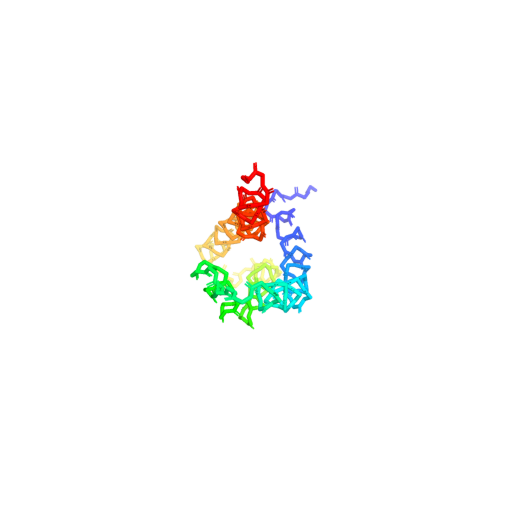O 1
ATOM 820 N N . VAL A 1 101 ? -10.731 2.793 5.772 1.00 75.12 101 VAL A N 1
ATOM 821 C CA . VAL A 1 101 ? -10.214 2.764 7.148 1.00 75.12 101 VAL A CA 1
ATOM 822 C C . VAL A 1 101 ? -10.852 3.877 7.970 1.00 75.12 101 VAL A C 1
ATOM 824 O O . VAL A 1 101 ? -11.350 3.607 9.052 1.00 75.12 101 VAL A O 1
ATOM 827 N N . ILE A 1 102 ? -10.922 5.106 7.454 1.00 75.81 102 ILE A N 1
ATOM 828 C CA . ILE A 1 102 ? -11.599 6.211 8.150 1.00 75.81 102 ILE A CA 1
ATOM 829 C C . ILE A 1 102 ? -13.059 5.841 8.431 1.00 75.81 102 ILE A C 1
ATOM 831 O O . ILE A 1 102 ? -13.512 5.969 9.559 1.00 75.81 102 ILE A O 1
ATOM 835 N N . LEU A 1 103 ? -13.791 5.326 7.444 1.00 73.94 103 LEU A N 1
ATOM 836 C CA . LEU A 1 103 ? -15.169 4.883 7.635 1.00 73.94 103 LEU A CA 1
ATOM 837 C C . LEU A 1 103 ? -15.269 3.754 8.662 1.00 73.94 103 LEU A C 1
ATOM 839 O O . LEU A 1 103 ? -16.155 3.813 9.502 1.00 73.94 103 LEU A O 1
ATOM 843 N N . ALA A 1 104 ? -14.362 2.777 8.652 1.00 72.50 104 ALA A N 1
ATOM 844 C CA . ALA A 1 104 ? -14.339 1.702 9.644 1.00 72.50 104 ALA A CA 1
ATOM 845 C C . ALA A 1 104 ? -14.151 2.232 11.075 1.00 72.50 104 ALA A C 1
ATOM 847 O O . ALA A 1 104 ? -14.723 1.689 12.015 1.00 72.50 104 ALA A O 1
ATOM 848 N N . LEU A 1 105 ? -13.386 3.314 11.229 1.00 71.75 105 LEU A N 1
ATOM 849 C CA . LEU A 1 105 ? -13.156 3.975 12.512 1.00 71.75 105 LEU A CA 1
ATOM 850 C C . LEU A 1 105 ? -14.319 4.876 12.941 1.00 71.75 105 LEU A C 1
ATOM 852 O O . LEU A 1 105 ? -14.608 4.982 14.127 1.00 71.75 105 LEU A O 1
ATOM 856 N N . TYR A 1 106 ? -14.986 5.527 11.987 1.00 73.31 106 TYR A N 1
ATOM 857 C CA . TYR A 1 106 ? -16.083 6.457 12.264 1.00 73.31 106 TYR A CA 1
ATOM 858 C C . TYR A 1 106 ? -17.445 5.775 12.391 1.00 73.31 106 TYR A C 1
ATOM 860 O O . TYR A 1 106 ? -18.288 6.277 13.130 1.00 73.31 106 TYR A O 1
ATOM 868 N N . LEU A 1 107 ? -17.679 4.661 11.686 1.00 72.56 107 LEU A N 1
ATOM 869 C CA . LEU A 1 107 ? -18.954 3.932 11.694 1.00 72.56 107 LEU A CA 1
ATOM 870 C C . LEU A 1 107 ? -19.469 3.702 13.125 1.00 72.56 107 LEU A C 1
ATOM 872 O O . LEU A 1 107 ? -20.630 4.014 13.383 1.00 72.56 107 LEU A O 1
ATOM 876 N N . PRO A 1 108 ? -18.633 3.281 14.086 1.00 64.38 108 PRO A N 1
ATOM 877 C CA . PRO A 1 108 ? -19.149 2.932 15.405 1.00 64.38 108 PRO A CA 1
ATOM 878 C C . PRO A 1 108 ? -19.412 4.143 16.303 1.00 64.38 108 PRO A C 1
ATOM 880 O O . PRO A 1 108 ? -20.290 4.092 17.158 1.00 64.38 108 PRO A O 1
ATOM 883 N N . ILE A 1 109 ? -18.760 5.286 16.054 1.00 69.25 109 ILE A N 1
ATOM 884 C CA . ILE A 1 109 ? -19.128 6.560 16.700 1.00 69.25 109 ILE A CA 1
ATOM 885 C C . ILE A 1 109 ? -20.591 6.909 16.375 1.00 69.25 109 ILE A C 1
ATOM 887 O O . ILE A 1 109 ? -21.329 7.388 17.238 1.00 69.25 109 ILE A O 1
ATOM 891 N N . PHE A 1 110 ? -21.041 6.635 15.145 1.00 69.75 110 PHE A N 1
ATOM 892 C CA . PHE A 1 110 ? -22.441 6.836 14.763 1.00 69.75 110 PHE A CA 1
ATOM 893 C C . PHE A 1 110 ? -23.390 5.842 15.443 1.00 69.75 110 PHE A C 1
ATOM 895 O O . PHE A 1 110 ? -24.520 6.214 15.768 1.00 69.75 110 PHE A O 1
ATOM 902 N N . GLU A 1 111 ? -22.949 4.607 15.691 1.00 69.88 111 GLU A N 1
ATOM 903 C CA . GLU A 1 111 ? -23.746 3.599 16.402 1.00 69.88 111 GLU A CA 1
ATOM 904 C C . GLU A 1 111 ? -23.924 3.958 17.885 1.00 69.88 111 GLU A C 1
ATOM 906 O O . GLU A 1 111 ? -25.054 3.927 18.377 1.00 69.88 111 GLU A O 1
ATOM 911 N N . MET A 1 112 ? -22.871 4.429 18.562 1.00 68.69 112 MET A N 1
ATOM 912 C CA . MET A 1 112 ? -22.945 4.905 19.952 1.00 68.69 112 MET A CA 1
ATOM 913 C C . MET A 1 112 ? -23.792 6.179 20.093 1.00 68.69 112 MET A C 1
ATOM 915 O O . MET A 1 112 ? -24.607 6.295 21.009 1.00 68.69 112 MET A O 1
ATOM 919 N N . GLY A 1 113 ? -23.665 7.130 19.158 1.00 65.75 113 GLY A N 1
ATOM 920 C CA . GLY A 1 113 ? -24.481 8.350 19.150 1.00 65.75 113 GLY A CA 1
ATOM 921 C C . GLY A 1 113 ? -25.985 8.067 19.046 1.00 65.75 113 GLY A C 1
ATOM 922 O O . GLY A 1 113 ? -26.796 8.813 19.593 1.00 65.75 113 GLY A O 1
ATOM 923 N N . ARG A 1 114 ? -26.367 6.955 18.405 1.00 66.56 114 ARG A N 1
ATOM 924 C CA . ARG A 1 114 ? -27.763 6.508 18.328 1.00 66.56 114 ARG A CA 1
ATOM 925 C C . ARG A 1 114 ? -28.306 6.024 19.678 1.00 66.56 114 ARG A C 1
ATOM 927 O O . ARG A 1 114 ? -29.497 6.186 19.913 1.00 66.56 114 ARG A O 1
ATOM 934 N N . VAL A 1 115 ? -27.465 5.450 20.542 1.00 64.06 115 VAL A N 1
ATOM 935 C CA . VAL A 1 115 ? -27.861 4.969 21.880 1.00 64.06 115 VAL A CA 1
ATOM 936 C C . VAL A 1 115 ? -28.079 6.135 22.847 1.00 64.06 115 VAL A C 1
ATOM 938 O O . VAL A 1 115 ? -29.022 6.108 23.622 1.00 64.06 115 VAL A O 1
ATOM 941 N N . VAL A 1 116 ? -27.253 7.184 22.770 1.00 64.19 116 VAL A N 1
ATOM 942 C CA . VAL A 1 116 ? -27.358 8.374 23.643 1.00 64.19 116 VAL A CA 1
ATOM 943 C C . VAL A 1 116 ? -28.505 9.312 23.233 1.00 64.19 116 VAL A C 1
ATOM 945 O O . VAL A 1 116 ? -28.970 10.115 24.037 1.00 64.19 116 VAL A O 1
ATOM 948 N N . ALA A 1 117 ? -28.954 9.243 21.978 1.00 63.19 117 ALA A N 1
ATOM 949 C CA . ALA A 1 117 ? -30.054 10.059 21.462 1.00 63.19 117 ALA A CA 1
ATOM 950 C C . ALA A 1 117 ? -31.462 9.505 21.779 1.00 63.19 117 ALA A C 1
ATOM 952 O O . ALA A 1 117 ? -32.448 10.141 21.399 1.00 63.19 117 ALA A O 1
ATOM 953 N N . GLN A 1 118 ? -31.558 8.335 22.423 1.00 50.84 118 GLN A N 1
ATOM 954 C CA . GLN A 1 118 ? -32.802 7.745 22.940 1.00 50.84 118 GLN A CA 1
ATOM 955 C C . GLN A 1 118 ? -32.941 8.009 24.438 1.00 50.84 118 GLN A C 1
ATOM 957 O O . GLN A 1 118 ? -34.096 8.224 24.869 1.00 50.84 118 GLN A O 1
#

Sequence (118 aa):
MITPGRVVSYINIVLFPLYWIAAQFILPESAQFFTSFDEELPWLTQVVMESAGYWWVLIFVPLLERFLSGWGRQVPRLVRGVVTAINYLLGLLAIIFVPLVILALYLPIFEMGRVVAQ

Secondary structure (DSSP, 8-state):
---HHHHHHHHHHHHHHHHHHHHHHHHHHHHHHHHHTT-PPPHHHHHHHHHHTTGGGGGHHHHHHHHHHHTTTSS-HHHHHHHHHHHHHHHHHHHHHHHHHHHHHHHHHHHHHHHHT-

Radius of gyration: 18.69 Å; chains: 1; bounding box: 52×23×48 Å

Foldseek 3Di:
DQDPLNVLLVCQLVLLVVQLVCCVPPLVVLCVVQVVVVHDQPPVSVVCNVCSVPSVVSNVLSVVLVVLVVVPPPDDPVVNVVSSVVSVVVSVVSVVVVVVVVCSSCVVVVVVVVVVVD

pLDDT: mean 82.95, std 8.74, range [50.84, 94.0]